Protein AF-A0A972BVV5-F1 (afdb_monomer)

Nearest PDB structures (foldseek):
  7yh5-assembly1_A  TM=7.787E-01  e=2.240E-01  Mycobacterium tuberculosis
  7yh5-assembly2_D  TM=5.956E-01  e=5.670E-01  Mycobacterium tuberculosis

Structure (mmCIF, N/CA/C/O backbone):
data_AF-A0A972BVV5-F1
#
_entry.id   AF-A0A972BVV5-F1
#
loop_
_atom_site.group_PDB
_atom_site.id
_atom_site.type_symbol
_atom_site.label_atom_id
_atom_site.label_alt_id
_atom_site.label_comp_id
_atom_site.label_asym_id
_atom_site.label_entity_id
_atom_site.label_seq_id
_atom_site.pdbx_PDB_ins_code
_atom_site.Cartn_x
_atom_site.Cartn_y
_atom_site.Cartn_z
_atom_site.occupancy
_atom_site.B_iso_or_equiv
_atom_site.auth_seq_id
_atom_site.auth_comp_id
_atom_site.auth_asym_id
_atom_site.auth_atom_id
_atom_site.pdbx_PDB_model_num
ATOM 1 N N . MET A 1 1 ? -27.228 -1.162 -1.794 1.00 78.12 1 MET A N 1
ATOM 2 C CA . MET A 1 1 ? -25.797 -0.816 -1.948 1.00 78.12 1 MET A CA 1
ATOM 3 C C . MET A 1 1 ? -25.200 -0.567 -0.574 1.00 78.12 1 MET A C 1
ATOM 5 O O . MET A 1 1 ? -25.916 -0.075 0.291 1.00 78.12 1 MET A O 1
ATOM 9 N N . ALA A 1 2 ? -23.937 -0.940 -0.360 1.00 89.00 2 ALA A N 1
ATOM 10 C CA . ALA A 1 2 ? -23.243 -0.657 0.894 1.00 89.00 2 ALA A CA 1
ATOM 11 C C . ALA A 1 2 ? -23.056 0.859 1.071 1.00 89.00 2 ALA A C 1
ATOM 13 O O . ALA A 1 2 ? -22.788 1.564 0.101 1.00 89.00 2 ALA A O 1
ATOM 14 N N . LYS A 1 3 ? -23.184 1.351 2.309 1.00 92.81 3 LYS A N 1
ATOM 15 C CA . LYS A 1 3 ? -22.968 2.769 2.651 1.00 92.81 3 LYS A CA 1
ATOM 16 C C . LYS A 1 3 ? -21.520 3.213 2.394 1.00 92.81 3 LYS A C 1
ATOM 18 O O . LYS A 1 3 ? -21.294 4.372 2.070 1.00 92.81 3 LYS A O 1
ATOM 23 N N . PHE A 1 4 ? -20.574 2.280 2.511 1.00 91.56 4 PHE A N 1
ATOM 24 C CA . PHE A 1 4 ? -19.153 2.474 2.230 1.00 91.56 4 PHE A CA 1
ATOM 25 C C . PHE A 1 4 ? -18.647 1.277 1.416 1.00 91.56 4 PHE A C 1
ATOM 27 O O . PHE A 1 4 ? -18.373 0.224 1.995 1.00 91.56 4 PHE A O 1
ATOM 34 N N . PRO A 1 5 ? -18.616 1.372 0.079 1.00 95.12 5 PRO A N 1
ATOM 35 C CA . PRO A 1 5 ? -18.055 0.313 -0.750 1.00 95.12 5 PRO A CA 1
ATOM 36 C C . PRO A 1 5 ? -16.537 0.237 -0.554 1.00 95.12 5 PRO A C 1
ATOM 38 O O . PRO A 1 5 ? -15.885 1.255 -0.324 1.00 95.12 5 PRO A O 1
ATOM 41 N N . LEU A 1 6 ? -15.975 -0.968 -0.660 1.00 96.12 6 LEU A N 1
ATOM 42 C CA . LEU A 1 6 ? -14.526 -1.176 -0.569 1.00 96.12 6 LEU A CA 1
ATOM 43 C C . LEU A 1 6 ? -13.800 -0.885 -1.886 1.00 96.12 6 LEU A C 1
ATOM 45 O O . LEU A 1 6 ? -12.592 -0.673 -1.857 1.00 96.12 6 LEU A O 1
ATOM 49 N N . ASP A 1 7 ? -14.513 -0.839 -3.014 1.00 97.38 7 ASP A N 1
ATOM 50 C CA . ASP A 1 7 ? -13.918 -0.664 -4.345 1.00 97.38 7 ASP A CA 1
ATOM 51 C C . ASP A 1 7 ? -12.951 0.535 -4.425 1.00 97.38 7 ASP A C 1
ATOM 53 O O . ASP A 1 7 ? -11.823 0.337 -4.877 1.00 97.38 7 ASP A O 1
ATOM 57 N N . PRO A 1 8 ? -13.272 1.731 -3.880 1.00 96.62 8 PRO A N 1
ATOM 58 C CA . PRO A 1 8 ? -12.334 2.855 -3.892 1.00 96.62 8 PRO A CA 1
ATOM 59 C C . PRO A 1 8 ? -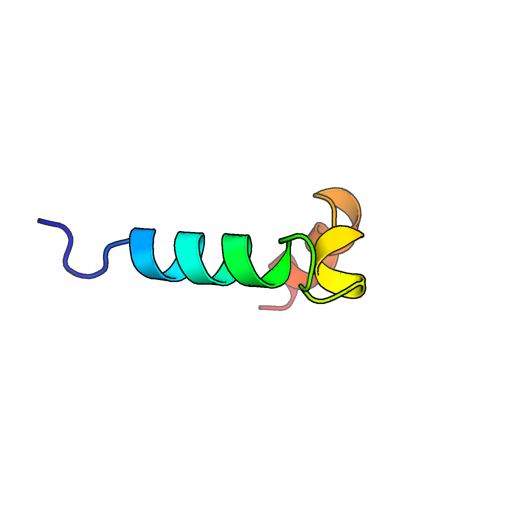11.029 2.578 -3.129 1.00 96.62 8 PRO A C 1
ATOM 61 O O . PRO A 1 8 ? -9.962 3.034 -3.532 1.00 96.62 8 PRO A O 1
ATOM 64 N N . LEU A 1 9 ? -11.085 1.812 -2.032 1.00 96.69 9 LEU A N 1
ATOM 65 C CA . LEU A 1 9 ? -9.890 1.423 -1.279 1.00 96.69 9 LEU A CA 1
ATOM 66 C C . LEU A 1 9 ? -9.054 0.409 -2.070 1.00 96.69 9 LEU A C 1
ATOM 68 O O . LEU A 1 9 ? -7.829 0.519 -2.121 1.00 96.69 9 LEU A O 1
ATOM 72 N N . VAL A 1 10 ? -9.710 -0.549 -2.727 1.00 97.44 10 VAL A N 1
ATOM 73 C CA . VAL A 1 10 ? -9.043 -1.539 -3.586 1.00 97.44 10 VAL A CA 1
ATOM 74 C C . VAL A 1 10 ? -8.335 -0.853 -4.758 1.00 97.44 10 VAL A C 1
ATOM 76 O O . VAL A 1 10 ? -7.194 -1.199 -5.063 1.00 97.44 10 VAL A O 1
ATOM 79 N N . GLU A 1 11 ? -8.954 0.159 -5.368 1.00 98.19 11 GLU A N 1
ATOM 80 C CA . GLU A 1 11 ? -8.353 0.953 -6.447 1.00 98.19 11 GLU A CA 1
ATOM 81 C C . GLU A 1 11 ? -7.093 1.706 -5.996 1.00 98.19 11 GLU A C 1
ATOM 83 O O . GLU A 1 11 ? -6.077 1.703 -6.701 1.00 98.19 11 GLU A O 1
ATOM 88 N N . VAL A 1 12 ? -7.113 2.307 -4.801 1.00 97.56 12 VAL A N 1
ATOM 89 C CA . VAL A 1 12 ? -5.928 2.959 -4.221 1.00 97.56 12 VAL A CA 1
ATOM 90 C C . VAL A 1 12 ? -4.801 1.947 -4.021 1.00 97.56 12 VAL A C 1
ATOM 92 O O . VAL A 1 12 ? -3.678 2.187 -4.470 1.00 97.56 12 VAL A O 1
ATOM 95 N N . MET A 1 13 ? -5.097 0.789 -3.426 1.00 97.25 13 MET A N 1
ATOM 96 C CA . MET A 1 13 ? -4.102 -0.268 -3.216 1.00 97.25 13 MET A CA 1
ATOM 97 C C . MET A 1 13 ? -3.528 -0.785 -4.542 1.00 97.25 13 MET A C 1
ATOM 99 O O . MET A 1 13 ? -2.319 -0.992 -4.654 1.00 97.25 13 MET A O 1
ATOM 103 N N . ALA A 1 14 ? -4.364 -0.939 -5.574 1.00 97.88 14 ALA A N 1
ATOM 104 C CA . ALA A 1 14 ? -3.92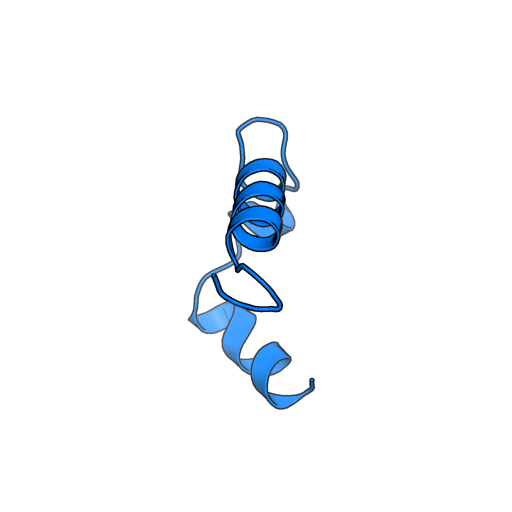3 -1.343 -6.907 1.00 97.88 14 ALA A CA 1
ATOM 105 C C . ALA A 1 14 ? -2.964 -0.317 -7.533 1.00 97.88 14 ALA A C 1
ATOM 107 O O . ALA A 1 14 ? -1.956 -0.697 -8.130 1.00 97.88 14 ALA A O 1
ATOM 108 N N . LYS A 1 15 ? -3.226 0.985 -7.357 1.00 98.12 15 LYS A N 1
ATOM 109 C CA . LYS A 1 15 ? -2.334 2.052 -7.831 1.00 98.12 15 LYS A CA 1
ATOM 110 C C . LYS A 1 15 ? -1.001 2.062 -7.080 1.00 98.12 15 LYS A C 1
ATOM 112 O O . LYS A 1 15 ? 0.048 2.161 -7.716 1.00 98.12 15 LYS A O 1
ATOM 117 N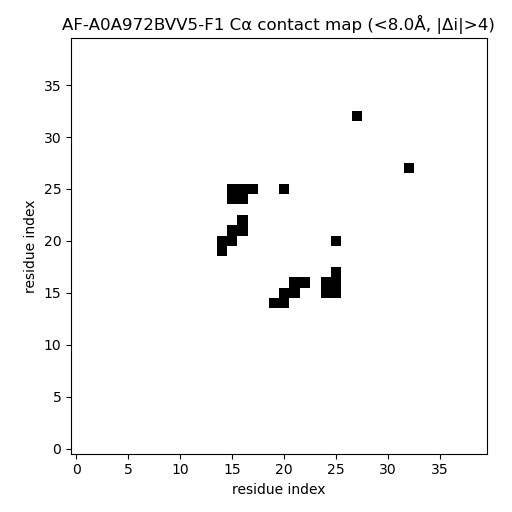 N . LEU A 1 16 ? -1.031 1.934 -5.753 1.00 98.31 16 LEU A N 1
ATOM 118 C CA . LEU A 1 16 ? 0.172 1.918 -4.914 1.00 98.31 16 LEU A CA 1
ATOM 119 C C . LEU A 1 16 ? 1.074 0.714 -5.211 1.00 98.31 16 LEU A C 1
ATOM 121 O O . LEU A 1 16 ? 2.292 0.860 -5.225 1.00 98.31 16 LEU A O 1
ATOM 125 N N . ARG A 1 17 ? 0.493 -0.447 -5.533 1.00 97.62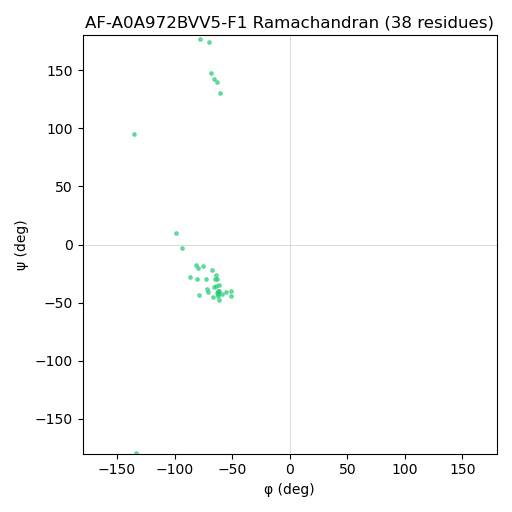 17 ARG A N 1
ATOM 126 C CA . ARG A 1 17 ? 1.240 -1.676 -5.861 1.00 97.62 17 ARG A CA 1
ATOM 127 C C . ARG A 1 17 ? 1.492 -1.869 -7.364 1.00 97.62 17 ARG A C 1
ATOM 129 O O . ARG A 1 17 ? 2.170 -2.817 -7.756 1.00 97.62 17 ARG A O 1
ATOM 136 N N . GLY A 1 18 ? 0.974 -0.980 -8.212 1.00 97.75 18 GLY A N 1
ATOM 137 C CA . GLY A 1 18 ? 1.102 -1.047 -9.670 1.00 97.75 18 GLY A CA 1
ATOM 138 C C . GLY A 1 18 ? 2.521 -0.758 -10.183 1.00 97.75 18 GLY A C 1
ATOM 139 O O . GLY A 1 18 ? 3.385 -0.348 -9.414 1.00 97.75 18 GLY A O 1
ATOM 140 N N . PRO A 1 19 ? 2.802 -0.908 -11.490 1.00 97.50 19 PRO A N 1
ATOM 141 C CA . PRO A 1 19 ? 4.156 -0.809 -12.055 1.00 97.50 19 PRO A CA 1
ATOM 142 C C . PRO A 1 19 ? 4.931 0.455 -11.655 1.00 97.50 19 PRO A C 1
ATOM 144 O O . PRO A 1 19 ? 6.100 0.368 -11.288 1.00 97.50 19 PRO A O 1
ATOM 147 N N . THR A 1 20 ? 4.265 1.609 -11.602 1.00 97.38 20 THR A N 1
ATOM 148 C CA . THR A 1 20 ? 4.852 2.902 -11.197 1.00 97.38 20 THR A CA 1
ATOM 149 C C . THR A 1 20 ? 4.555 3.283 -9.741 1.00 97.38 20 THR A C 1
ATOM 151 O O . THR A 1 20 ? 4.754 4.429 -9.350 1.00 97.38 20 THR A O 1
ATOM 154 N N . GLY A 1 21 ? 4.008 2.353 -8.959 1.00 97.06 21 GLY A N 1
ATOM 155 C CA . GLY A 1 21 ? 3.620 2.546 -7.568 1.00 97.06 21 GLY A CA 1
ATOM 156 C C . GLY A 1 21 ? 4.796 2.517 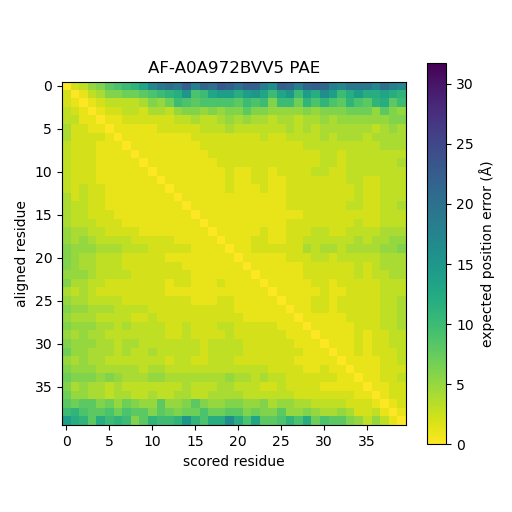-6.588 1.00 97.06 21 GLY A C 1
ATOM 157 O O . GLY A 1 21 ? 5.945 2.270 -6.971 1.00 97.06 21 GLY A O 1
ATOM 158 N N . CYS A 1 22 ? 4.484 2.757 -5.318 1.00 97.81 22 CYS A N 1
ATOM 159 C CA . CYS A 1 22 ? 5.437 2.858 -4.222 1.00 97.81 22 CYS A CA 1
ATOM 160 C C . CYS A 1 22 ? 6.229 1.545 -4.038 1.00 97.81 22 CYS A C 1
ATOM 162 O O . CYS A 1 22 ? 5.623 0.475 -3.951 1.00 97.81 22 CYS A O 1
ATOM 164 N N . PRO A 1 23 ? 7.572 1.594 -3.957 1.00 97.56 23 PRO A N 1
ATOM 165 C CA . PRO A 1 23 ? 8.387 0.401 -3.722 1.00 97.56 23 PRO A CA 1
ATOM 166 C C . PRO A 1 23 ? 8.034 -0.319 -2.416 1.00 97.56 23 PRO A C 1
ATOM 168 O O . PRO A 1 23 ? 7.880 -1.536 -2.411 1.00 97.56 23 PRO A O 1
ATOM 171 N N . TRP A 1 24 ? 7.809 0.434 -1.336 1.00 96.50 24 TRP A N 1
ATOM 172 C CA . TRP A 1 24 ? 7.484 -0.133 -0.028 1.00 96.50 24 TRP A CA 1
ATOM 173 C C . TRP A 1 24 ? 6.171 -0.928 -0.049 1.00 96.50 24 TRP A C 1
ATOM 175 O O . TRP A 1 24 ? 6.138 -2.053 0.441 1.00 96.50 24 TRP A O 1
ATOM 185 N N . ASP A 1 25 ? 5.120 -0.402 -0.690 1.00 96.94 25 ASP A N 1
ATOM 186 C CA . ASP A 1 25 ? 3.816 -1.078 -0.812 1.00 96.94 25 ASP A CA 1
ATOM 187 C C . ASP A 1 25 ? 3.885 -2.368 -1.648 1.00 96.94 25 ASP A C 1
ATOM 189 O O . ASP A 1 25 ? 3.109 -3.310 -1.447 1.00 96.94 25 ASP A O 1
ATOM 193 N N . LYS A 1 26 ? 4.810 -2.428 -2.611 1.00 96.88 26 LYS A N 1
ATOM 194 C CA . LYS A 1 26 ? 5.051 -3.635 -3.415 1.00 96.88 26 LYS A CA 1
ATOM 195 C C . LYS A 1 26 ? 5.739 -4.728 -2.608 1.00 96.88 26 LYS A C 1
ATOM 197 O O . LYS A 1 26 ? 5.405 -5.894 -2.790 1.00 96.88 26 LYS A O 1
ATOM 202 N N . GLU A 1 27 ? 6.669 -4.344 -1.739 1.00 96.88 27 GLU A N 1
ATOM 203 C CA .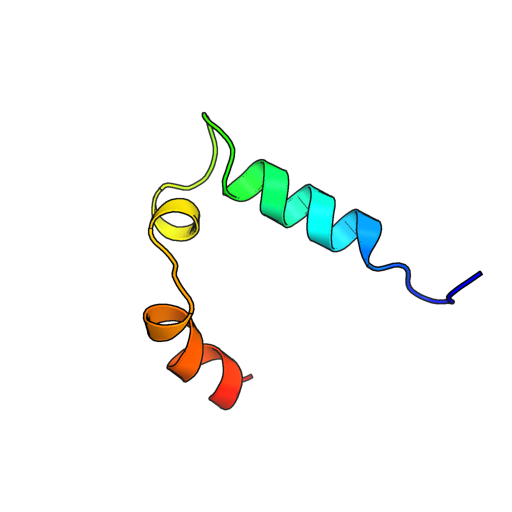 GLU A 1 27 ? 7.426 -5.255 -0.875 1.00 96.88 27 GLU A CA 1
ATOM 204 C C . GLU A 1 27 ? 6.606 -5.778 0.314 1.00 96.88 27 GLU A C 1
ATOM 206 O O . GLU A 1 27 ? 6.973 -6.797 0.895 1.00 96.88 27 GLU A O 1
ATOM 211 N N . GLN A 1 28 ? 5.495 -5.120 0.675 1.00 96.44 28 GLN A N 1
ATOM 212 C CA . GLN A 1 28 ? 4.638 -5.569 1.775 1.00 96.44 28 GLN A CA 1
ATOM 213 C C . GLN A 1 28 ? 3.999 -6.942 1.513 1.00 96.44 28 GLN A C 1
ATOM 215 O O . GLN A 1 28 ? 3.452 -7.218 0.436 1.00 96.44 28 GLN A O 1
ATOM 220 N N . ASP A 1 29 ? 3.961 -7.752 2.569 1.00 95.31 29 ASP A N 1
ATOM 221 C CA . ASP A 1 29 ? 3.242 -9.016 2.649 1.00 95.31 29 ASP A CA 1
ATOM 222 C C . ASP A 1 29 ? 2.433 -9.122 3.960 1.00 95.31 29 ASP A C 1
ATOM 224 O O . ASP A 1 29 ? 2.394 -8.213 4.795 1.00 95.31 29 ASP A O 1
ATOM 228 N N . HIS A 1 30 ? 1.738 -10.244 4.157 1.00 94.62 30 HIS A N 1
ATOM 229 C CA . HIS A 1 30 ? 0.933 -10.452 5.364 1.00 94.62 30 HIS A CA 1
ATOM 230 C C . HIS A 1 30 ? 1.761 -10.509 6.657 1.00 94.62 30 HIS A C 1
ATOM 232 O O . HIS A 1 30 ? 1.225 -10.237 7.733 1.00 94.62 30 HIS A O 1
ATOM 238 N N . ALA A 1 31 ? 3.035 -10.897 6.587 1.00 96.00 31 ALA A N 1
ATOM 239 C CA . ALA A 1 31 ? 3.900 -10.980 7.755 1.00 96.00 31 ALA A CA 1
ATOM 240 C C . ALA A 1 31 ? 4.413 -9.590 8.154 1.00 96.00 31 ALA A C 1
ATOM 242 O O . ALA A 1 31 ? 4.357 -9.251 9.338 1.00 96.00 31 ALA A O 1
ATOM 243 N N . SER A 1 32 ? 4.835 -8.770 7.186 1.00 94.62 32 SER A N 1
ATOM 244 C CA . SER A 1 32 ? 5.318 -7.403 7.415 1.00 94.62 32 SER A CA 1
ATOM 245 C C . SER A 1 32 ? 4.216 -6.480 7.941 1.00 94.62 32 SER A C 1
ATOM 247 O O . SER A 1 32 ? 4.474 -5.652 8.815 1.00 94.62 32 SER A O 1
ATOM 249 N N . LEU A 1 33 ? 2.979 -6.668 7.467 1.00 95.19 33 LEU A N 1
ATOM 250 C CA . LEU A 1 33 ? 1.828 -5.846 7.849 1.00 95.19 33 LEU A CA 1
ATOM 251 C C . LEU A 1 33 ? 1.212 -6.215 9.205 1.00 95.19 33 LEU A C 1
ATOM 253 O O . LEU A 1 33 ? 0.536 -5.386 9.810 1.00 95.19 33 LEU A O 1
ATOM 257 N N . ARG A 1 34 ? 1.454 -7.430 9.719 1.00 94.38 34 ARG A N 1
ATOM 258 C CA . ARG A 1 34 ? 0.809 -7.930 10.948 1.00 94.38 34 ARG A CA 1
ATOM 259 C C . ARG A 1 34 ? 1.011 -7.011 12.151 1.00 94.38 34 ARG A C 1
ATOM 261 O O . ARG A 1 34 ? 0.078 -6.838 12.924 1.00 94.38 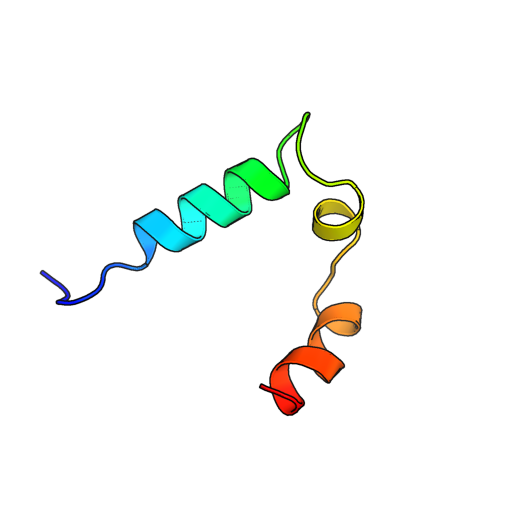34 ARG A O 1
ATOM 268 N N . ARG A 1 35 ? 2.215 -6.453 12.321 1.00 93.00 35 ARG A N 1
ATOM 269 C CA . ARG A 1 35 ? 2.510 -5.557 13.452 1.00 93.00 35 ARG A CA 1
ATOM 270 C C . ARG A 1 35 ? 1.667 -4.284 13.405 1.00 93.00 35 ARG A C 1
ATOM 272 O O . ARG A 1 35 ? 1.105 -3.897 14.417 1.00 93.00 35 ARG A O 1
ATOM 279 N N . TYR A 1 36 ? 1.508 -3.717 12.213 1.00 92.94 36 TYR A N 1
ATOM 280 C CA . TYR A 1 36 ? 0.797 -2.461 12.008 1.00 92.94 36 TYR A CA 1
ATOM 281 C C . TYR A 1 36 ? -0.714 -2.624 12.168 1.00 92.94 36 TYR A C 1
ATOM 283 O O . TYR A 1 36 ? -1.381 -1.714 12.631 1.00 92.94 36 TYR A O 1
ATOM 291 N N . LEU A 1 37 ? -1.251 -3.809 11.864 1.00 92.25 37 LEU A N 1
ATOM 292 C CA . LEU A 1 37 ? -2.668 -4.108 12.079 1.00 92.25 37 LEU A CA 1
ATOM 293 C C . LEU A 1 37 ? -3.062 -4.170 13.566 1.00 92.25 37 LEU A C 1
ATOM 295 O O . LEU A 1 37 ? -4.239 -4.073 13.878 1.00 92.25 37 LEU A O 1
ATOM 299 N N . ILE A 1 38 ? -2.106 -4.409 14.469 1.00 90.56 38 ILE A N 1
ATOM 300 C CA . ILE A 1 38 ? -2.360 -4.449 15.919 1.00 90.56 38 ILE A CA 1
ATOM 301 C C . ILE A 1 38 ? -2.275 -3.042 16.530 1.00 90.56 38 ILE A C 1
ATOM 303 O O . ILE A 1 38 ? -2.877 -2.794 17.571 1.00 90.56 38 ILE A O 1
ATOM 307 N N . GLU A 1 39 ? -1.485 -2.157 15.921 1.00 89.62 39 GLU A N 1
ATOM 308 C CA . GLU A 1 39 ? -1.217 -0.803 16.418 1.00 89.62 39 GLU A CA 1
ATOM 309 C C . GLU A 1 39 ? -2.336 0.198 16.081 1.00 89.62 39 GLU A C 1
ATOM 311 O O . GLU A 1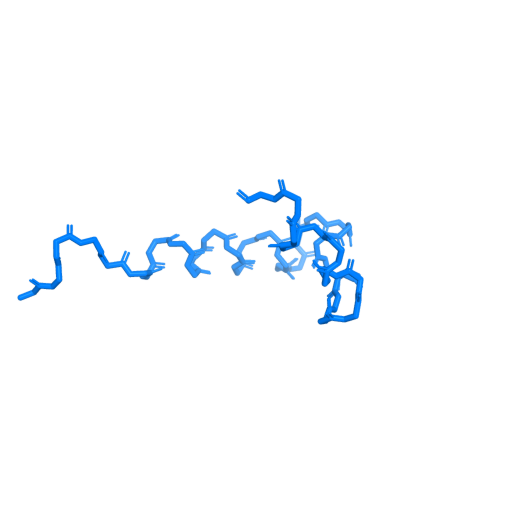 39 ? -2.540 1.137 16.851 1.00 89.62 39 GLU A O 1
ATOM 316 N N . GLU A 1 40 ? -3.045 -0.011 14.969 1.00 71.38 40 GLU A N 1
ATOM 317 C CA . GLU A 1 40 ? -4.184 0.799 14.493 1.00 71.38 40 GLU A CA 1
ATOM 318 C C . GLU A 1 40 ? -5.538 0.288 15.017 1.00 71.38 40 GLU A C 1
ATOM 320 O O . GLU A 1 40 ? -6.378 1.130 15.415 1.00 71.38 40 GLU A O 1
#

Mean predicted aligned error: 3.35 Å

Sequence (40 aa):
MAKFPLDPLVEVMAKLRGPTGCPWDKEQDHASLRRYLIEE

Radius of gyration: 12.44 Å; Cα contacts (8 Å, |Δi|>4): 13; chains: 1; bounding box: 34×14×28 Å

Solvent-accessible surface area (backbone atoms only — not comparable to full-atom values): 2589 Å² total; per-residue (Å²): 133,71,96,73,69,62,62,69,58,53,52,51,52,50,52,36,50,34,98,91,30,48,68,67,62,56,72,57,49,77,75,74,45,50,66,58,68,72,75,110

Foldseek 3Di:
DDPDDCVVVVVVLCQQCDPPHDPVSVPDDPVNCVVVVVVD

Secondary structure (DSSP, 8-state):
--SS-SHHHHHHHHHHHSTTS-HHHHH--HHHHHHHHHH-

pLDDT: mean 94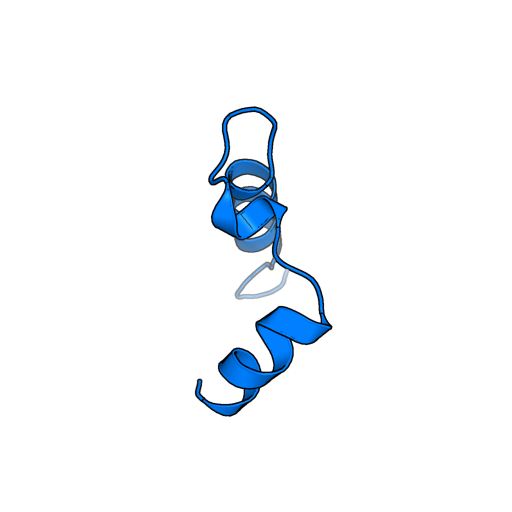.61, std 5.21, range [71.38, 98.31]